Protein AF-A0ABD6DQ26-F1 (afdb_monomer_lite)

Structure (mmCIF, N/CA/C/O backbone):
data_AF-A0ABD6DQ26-F1
#
_entry.id   AF-A0ABD6DQ26-F1
#
loop_
_atom_site.group_PDB
_atom_site.id
_atom_site.type_symbol
_atom_site.label_atom_id
_atom_site.label_alt_id
_atom_site.label_comp_id
_atom_site.label_asym_id
_atom_site.label_entity_id
_atom_site.label_seq_id
_atom_site.pdbx_PDB_ins_code
_atom_site.Cartn_x
_atom_site.Cartn_y
_atom_site.Cartn_z
_atom_site.occupancy
_atom_site.B_iso_or_equiv
_atom_site.auth_seq_id
_atom_site.auth_comp_id
_atom_site.auth_asym_id
_atom_site.auth_atom_id
_atom_site.pdbx_PDB_model_num
ATOM 1 N N . MET A 1 1 ? 34.734 6.142 -2.040 1.00 50.84 1 MET A N 1
ATOM 2 C CA . MET A 1 1 ? 34.481 4.695 -1.912 1.00 50.84 1 MET A CA 1
ATOM 3 C C . MET A 1 1 ? 33.279 4.381 -2.775 1.00 50.84 1 MET A C 1
ATOM 5 O O . MET A 1 1 ? 32.156 4.576 -2.336 1.00 50.84 1 MET A O 1
ATOM 9 N N . THR A 1 2 ? 33.518 4.039 -4.037 1.00 47.56 2 THR A N 1
ATOM 10 C CA . THR A 1 2 ? 32.486 3.512 -4.933 1.00 47.56 2 THR A CA 1
ATOM 11 C C . THR A 1 2 ? 32.114 2.134 -4.406 1.00 47.56 2 THR A C 1
ATOM 13 O O . THR A 1 2 ? 32.934 1.222 -4.453 1.00 47.56 2 THR A O 1
ATOM 16 N N . LEU A 1 3 ? 30.925 2.019 -3.819 1.00 61.22 3 LEU A N 1
ATOM 17 C CA . LEU A 1 3 ? 30.355 0.735 -3.438 1.00 61.22 3 LEU A CA 1
ATOM 18 C C . LEU A 1 3 ? 29.939 0.050 -4.744 1.00 61.22 3 LEU A C 1
ATOM 20 O O . LEU A 1 3 ? 28.969 0.461 -5.377 1.00 61.22 3 LEU A O 1
ATOM 24 N N . THR A 1 4 ? 30.739 -0.905 -5.210 1.00 64.38 4 THR A N 1
ATOM 25 C CA . THR A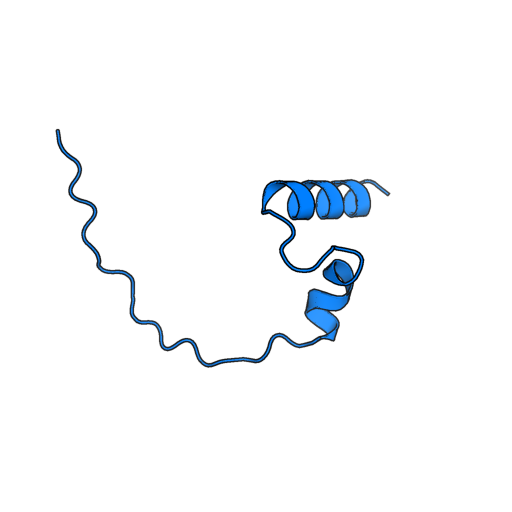 1 4 ? 30.332 -1.817 -6.277 1.00 64.38 4 THR A CA 1
ATOM 26 C C . THR A 1 4 ? 29.234 -2.691 -5.697 1.00 64.38 4 THR A C 1
ATOM 28 O O . THR A 1 4 ? 29.493 -3.504 -4.816 1.00 64.38 4 THR A O 1
ATOM 31 N N . MET A 1 5 ? 28.000 -2.451 -6.125 1.00 65.50 5 MET A N 1
ATOM 32 C CA . MET A 1 5 ? 26.908 -3.382 -5.891 1.00 65.50 5 MET A CA 1
ATOM 33 C C . MET A 1 5 ? 27.222 -4.614 -6.747 1.00 65.50 5 MET A C 1
ATOM 35 O O . MET A 1 5 ? 27.143 -4.534 -7.972 1.00 65.50 5 MET A O 1
ATOM 39 N N . ASP A 1 6 ? 27.697 -5.687 -6.117 1.00 62.41 6 ASP A N 1
ATOM 40 C CA . ASP A 1 6 ? 27.834 -6.998 -6.752 1.00 62.41 6 ASP A CA 1
ATOM 41 C C . ASP A 1 6 ? 26.438 -7.442 -7.218 1.00 62.41 6 ASP A C 1
ATOM 43 O O . ASP A 1 6 ? 25.531 -7.522 -6.385 1.00 62.41 6 ASP A O 1
ATOM 47 N N . PRO A 1 7 ? 26.217 -7.682 -8.522 1.00 64.75 7 PRO A N 1
ATOM 48 C CA . PRO A 1 7 ? 24.955 -8.205 -9.016 1.00 64.75 7 PRO A CA 1
ATOM 49 C C . PRO A 1 7 ? 24.927 -9.722 -8.805 1.00 64.75 7 PRO A C 1
ATOM 51 O O . PRO A 1 7 ? 24.909 -10.482 -9.765 1.00 64.75 7 PRO A O 1
ATOM 54 N N . ASP A 1 8 ? 24.940 -10.156 -7.548 1.00 57.03 8 ASP A N 1
ATOM 55 C CA . ASP A 1 8 ? 24.430 -11.475 -7.169 1.00 57.03 8 ASP A CA 1
ATOM 56 C C . ASP A 1 8 ? 22.960 -11.260 -6.782 1.00 57.03 8 ASP A C 1
ATOM 58 O O . ASP A 1 8 ? 22.545 -11.350 -5.628 1.00 57.03 8 ASP A O 1
ATOM 62 N N . THR A 1 9 ? 22.182 -10.793 -7.763 1.00 61.19 9 THR A N 1
ATOM 63 C CA . THR A 1 9 ? 20.733 -10.928 -7.692 1.00 61.19 9 THR A CA 1
ATOM 64 C C . THR A 1 9 ? 20.506 -12.401 -7.935 1.00 61.19 9 THR A C 1
ATOM 66 O O . THR A 1 9 ? 20.563 -12.838 -9.082 1.00 61.19 9 THR A O 1
ATOM 69 N N . ASP A 1 10 ? 20.368 -13.131 -6.834 1.00 56.12 10 ASP A N 1
ATOM 70 C CA . ASP A 1 10 ? 19.906 -14.507 -6.775 1.00 56.12 10 ASP A CA 1
ATOM 71 C C . ASP A 1 10 ? 18.853 -14.706 -7.876 1.00 56.12 10 ASP A C 1
ATOM 73 O O . ASP A 1 10 ? 17.764 -14.127 -7.834 1.00 56.12 10 ASP A O 1
ATOM 77 N N . GLU A 1 11 ? 19.233 -15.439 -8.927 1.00 60.78 11 GLU A N 1
ATOM 78 C CA . GLU A 1 11 ? 18.310 -16.027 -9.895 1.00 60.78 11 GLU A CA 1
ATOM 79 C C . GLU A 1 11 ? 17.532 -17.125 -9.151 1.00 60.78 11 GLU A C 1
ATOM 81 O O . GLU A 1 11 ? 17.602 -18.303 -9.497 1.00 60.78 11 GLU A O 1
ATOM 86 N N . GLU A 1 12 ? 16.827 -16.741 -8.083 1.00 60.25 12 GLU A N 1
ATOM 87 C CA . GLU A 1 12 ? 15.781 -17.543 -7.482 1.00 60.25 12 GLU A CA 1
ATOM 88 C C . GLU A 1 12 ? 14.763 -17.668 -8.603 1.00 60.25 12 GLU A C 1
ATOM 90 O O . GLU A 1 12 ? 14.189 -16.671 -9.060 1.00 60.25 12 GLU A O 1
ATOM 95 N N . GLU A 1 13 ? 14.633 -18.879 -9.139 1.00 58.84 13 GLU A N 1
ATOM 96 C CA . GLU A 1 13 ? 13.616 -19.186 -10.120 1.00 58.84 13 GLU A CA 1
ATOM 97 C C . GLU A 1 13 ? 12.306 -18.637 -9.570 1.00 58.84 13 GLU A C 1
ATOM 99 O O . GLU A 1 13 ? 11.785 -19.136 -8.572 1.00 58.84 13 GLU A O 1
ATOM 104 N N . ALA A 1 14 ? 11.810 -17.567 -10.198 1.00 60.06 14 ALA A N 1
ATOM 105 C CA . ALA A 1 14 ? 10.470 -17.069 -9.989 1.00 60.06 14 ALA A CA 1
ATOM 106 C C . ALA A 1 14 ? 9.549 -18.176 -10.499 1.00 60.06 14 ALA A C 1
ATOM 108 O O . ALA A 1 14 ?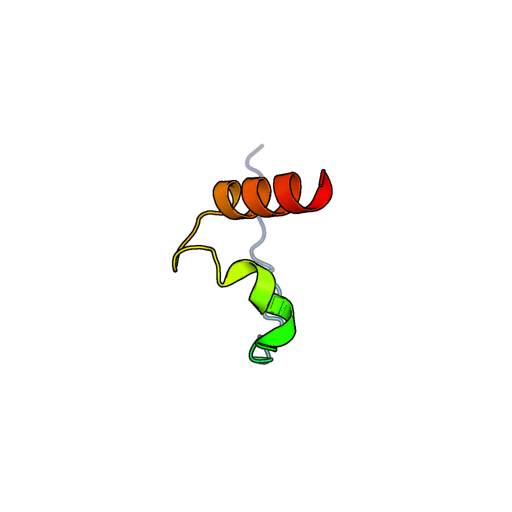 9.061 -18.142 -11.630 1.00 60.06 14 ALA A O 1
ATOM 109 N N . ALA A 1 15 ? 9.388 -19.220 -9.685 1.00 57.56 15 ALA A N 1
ATOM 110 C CA . ALA A 1 15 ? 8.242 -20.082 -9.726 1.00 57.56 15 ALA A CA 1
ATOM 111 C C . ALA A 1 15 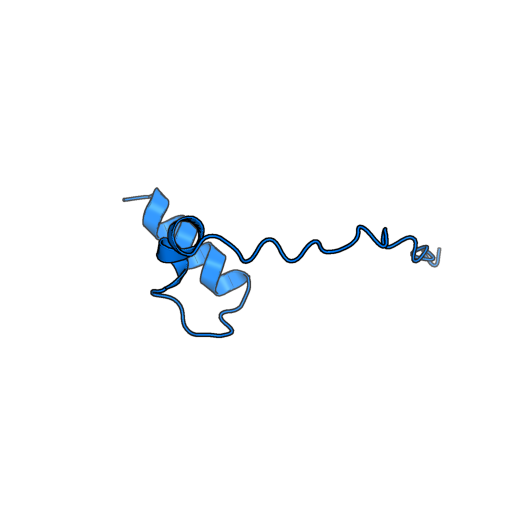? 7.083 -19.099 -9.711 1.00 57.56 15 ALA A C 1
ATOM 113 O O . ALA A 1 15 ? 6.887 -18.382 -8.732 1.00 57.56 15 ALA A O 1
ATOM 114 N N . ALA A 1 16 ? 6.438 -18.957 -10.866 1.00 61.22 16 ALA A N 1
ATOM 115 C CA . ALA A 1 16 ? 5.228 -18.183 -11.020 1.00 61.22 16 ALA A CA 1
ATOM 116 C C . ALA A 1 16 ? 4.151 -18.921 -10.222 1.00 61.22 16 ALA A C 1
ATOM 118 O O . ALA A 1 16 ? 3.323 -19.636 -10.780 1.00 61.22 16 ALA A O 1
ATOM 119 N N . ASP A 1 17 ? 4.256 -18.837 -8.900 1.00 60.75 17 ASP A N 1
ATOM 120 C CA . ASP A 1 17 ? 3.145 -18.983 -7.994 1.00 60.75 17 ASP A CA 1
ATOM 121 C C . ASP A 1 17 ? 2.268 -17.796 -8.369 1.00 60.75 17 ASP A C 1
ATOM 123 O O . ASP A 1 17 ? 2.585 -16.644 -8.063 1.00 60.75 17 ASP A O 1
ATOM 127 N N . GLU A 1 18 ? 1.301 -18.055 -9.253 1.00 67.69 18 GLU A N 1
ATOM 128 C CA . GLU A 1 18 ? 0.296 -17.059 -9.576 1.00 67.69 18 GLU A CA 1
ATOM 129 C C . GLU A 1 18 ? -0.288 -16.642 -8.231 1.00 67.69 18 GLU A C 1
ATOM 131 O O . GLU A 1 18 ? -0.834 -17.506 -7.541 1.00 67.69 18 GLU A O 1
ATOM 136 N N . PRO A 1 19 ? -0.098 -15.377 -7.824 1.00 67.25 19 PRO A N 1
ATOM 137 C CA . PRO A 1 19 ? -0.523 -14.938 -6.514 1.00 67.25 19 PRO A CA 1
ATOM 138 C C . PRO A 1 19 ? -1.997 -15.283 -6.355 1.00 67.25 19 PRO A C 1
ATOM 140 O O . PRO A 1 19 ? -2.812 -14.906 -7.204 1.00 67.25 19 PRO A O 1
ATOM 143 N N . ASP A 1 20 ? -2.326 -16.043 -5.312 1.00 72.56 20 ASP A N 1
ATOM 144 C CA . ASP A 1 20 ? -3.697 -16.470 -5.088 1.00 72.56 20 ASP A CA 1
ATOM 145 C C . ASP A 1 20 ? -4.561 -15.205 -4.991 1.00 72.56 20 ASP A C 1
ATOM 147 O O . ASP A 1 20 ? -4.261 -14.286 -4.223 1.00 72.56 20 ASP A O 1
ATOM 151 N N . ALA A 1 21 ? -5.595 -15.101 -5.830 1.00 72.38 21 ALA A N 1
ATOM 152 C CA . ALA A 1 21 ? -6.384 -13.873 -5.946 1.00 72.38 21 ALA A CA 1
ATOM 153 C C . ALA A 1 21 ? -7.032 -13.484 -4.604 1.00 72.38 21 ALA A C 1
ATOM 155 O O . ALA A 1 21 ? -7.330 -12.315 -4.367 1.00 72.38 21 ALA A O 1
ATOM 156 N N . GLU A 1 22 ? -7.212 -14.454 -3.705 1.00 76.12 22 GLU A N 1
ATOM 157 C CA . GLU A 1 22 ? -7.675 -14.226 -2.338 1.00 76.12 22 GLU A CA 1
ATOM 158 C C . GLU A 1 22 ? -6.648 -13.467 -1.483 1.00 76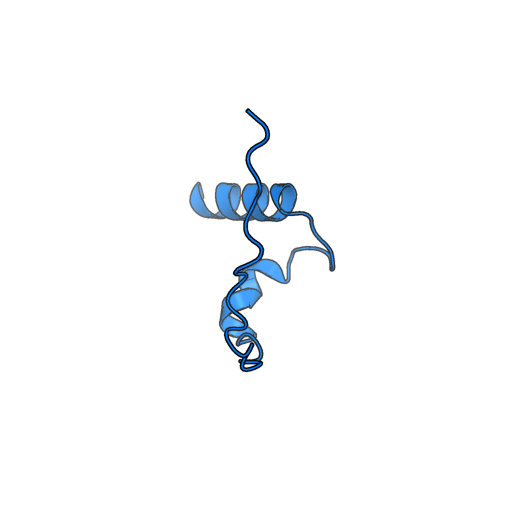.12 22 GLU A C 1
ATOM 160 O O . GLU A 1 22 ? -7.034 -12.643 -0.652 1.00 76.12 22 GLU A O 1
ATOM 165 N N . GLU A 1 23 ? -5.349 -13.693 -1.697 1.00 76.88 23 GLU A N 1
ATOM 166 C CA . GLU A 1 23 ? -4.284 -13.023 -0.949 1.00 76.88 23 GLU A CA 1
ATOM 167 C C . GLU A 1 23 ? -4.170 -11.547 -1.343 1.00 76.88 23 GLU A C 1
ATOM 169 O O . GLU A 1 23 ? -3.979 -10.707 -0.470 1.00 76.88 23 GLU A O 1
ATOM 174 N N . TYR A 1 24 ? -4.385 -11.206 -2.617 1.00 80.62 24 TYR A N 1
ATOM 175 C CA . TYR A 1 24 ? -4.283 -9.835 -3.140 1.00 80.62 24 TYR A CA 1
ATOM 176 C C . TYR A 1 24 ? -5.631 -9.143 -3.339 1.00 80.62 24 TYR A C 1
ATOM 178 O O . TYR A 1 24 ? -5.661 -8.000 -3.783 1.00 80.62 24 TYR A O 1
ATOM 186 N N . GLY A 1 25 ? -6.747 -9.778 -2.969 1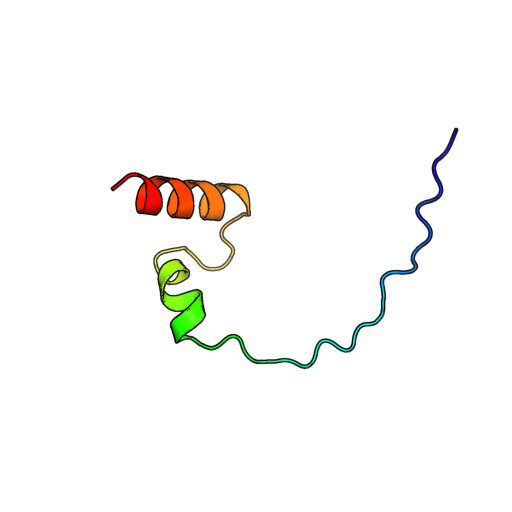.00 84.81 25 GLY A N 1
ATOM 187 C CA . GLY A 1 25 ? -8.083 -9.196 -3.129 1.00 84.81 25 GLY A CA 1
ATOM 188 C C . GLY A 1 25 ? -8.267 -7.867 -2.385 1.00 84.81 25 GLY A C 1
ATOM 189 O O . GLY A 1 25 ? -9.054 -7.028 -2.802 1.00 84.81 25 GLY A O 1
ATOM 190 N N . HIS A 1 26 ? -7.488 -7.628 -1.327 1.00 82.62 26 HIS A N 1
ATOM 191 C CA . HIS A 1 26 ? -7.448 -6.345 -0.617 1.00 82.62 26 HIS A CA 1
ATOM 192 C C . HIS A 1 26 ? -6.728 -5.229 -1.398 1.00 82.62 26 HIS A C 1
ATOM 194 O O . HIS A 1 26 ? -6.805 -4.071 -1.013 1.00 82.62 26 HIS A O 1
ATOM 200 N N . LEU A 1 27 ? -6.014 -5.565 -2.474 1.00 86.00 27 LEU A N 1
ATOM 201 C CA . LEU A 1 27 ? -5.414 -4.615 -3.410 1.00 86.00 27 LEU A CA 1
ATOM 202 C C . LEU A 1 27 ? -6.265 -4.434 -4.679 1.00 86.00 27 LEU A C 1
ATOM 204 O O . LEU A 1 27 ? -5.890 -3.626 -5.519 1.00 86.00 27 LEU A O 1
ATOM 208 N N . ASP A 1 28 ? -7.389 -5.146 -4.834 1.00 86.50 28 ASP A N 1
ATOM 209 C CA . ASP A 1 28 ? -8.282 -5.031 -6.006 1.00 86.50 28 ASP A CA 1
ATOM 210 C C . ASP A 1 28 ? -8.972 -3.653 -6.079 1.00 86.50 28 ASP A C 1
ATOM 212 O O . ASP A 1 28 ? -9.304 -3.161 -7.154 1.00 86.50 28 ASP A O 1
ATOM 216 N N . ASP A 1 29 ? -9.115 -2.978 -4.932 1.00 87.88 29 ASP A N 1
ATOM 217 C CA . ASP A 1 29 ? -9.564 -1.582 -4.847 1.00 87.88 29 ASP A CA 1
ATOM 218 C C . ASP A 1 29 ? -8.508 -0.574 -5.353 1.00 87.88 29 ASP A C 1
ATOM 220 O O . ASP A 1 29 ? -8.815 0.605 -5.564 1.00 87.88 29 ASP A O 1
ATOM 224 N N . LEU A 1 30 ? -7.260 -1.008 -5.569 1.00 88.06 30 LEU A N 1
ATOM 225 C CA . LEU A 1 30 ? -6.200 -0.176 -6.133 1.00 88.06 30 LEU A CA 1
ATOM 226 C C . LEU A 1 30 ? -6.173 -0.280 -7.660 1.00 88.06 30 LEU A C 1
ATOM 228 O O . LEU A 1 30 ? -6.423 -1.320 -8.257 1.00 88.06 30 LEU A O 1
ATOM 232 N N . ALA A 1 31 ? -5.816 0.826 -8.313 1.00 87.50 31 ALA A N 1
ATOM 233 C CA . ALA A 1 31 ? -5.652 0.835 -9.760 1.00 87.50 31 ALA A CA 1
ATOM 234 C C . ALA A 1 31 ? -4.449 -0.019 -10.195 1.00 87.50 31 ALA A C 1
ATOM 236 O O . ALA A 1 31 ? -3.389 0.013 -9.563 1.00 87.50 31 ALA A O 1
ATOM 237 N N . ASP A 1 32 ? -4.580 -0.698 -11.339 1.00 86.00 32 ASP A N 1
ATOM 238 C CA . ASP A 1 32 ? -3.464 -1.380 -11.994 1.00 86.00 32 ASP A CA 1
ATOM 239 C C . ASP A 1 32 ? -2.275 -0.424 -12.185 1.00 86.00 32 ASP A C 1
ATOM 241 O O . ASP A 1 32 ? -2.368 0.598 -12.872 1.00 86.00 32 ASP A O 1
ATOM 245 N N . GLY A 1 33 ? -1.135 -0.771 -11.583 1.00 88.94 33 GLY A N 1
ATOM 246 C CA . GLY A 1 33 ? 0.072 0.058 -11.603 1.00 88.94 33 GLY A CA 1
ATOM 247 C C . GLY A 1 33 ? 0.181 1.081 -10.467 1.00 88.94 33 GLY A C 1
ATOM 248 O O . GLY A 1 33 ? 1.020 1.979 -10.569 1.00 88.94 33 GLY A O 1
ATOM 249 N N . ALA A 1 34 ? -0.616 0.951 -9.401 1.00 91.69 34 ALA A N 1
ATOM 250 C CA . ALA A 1 34 ? -0.434 1.710 -8.167 1.00 91.69 34 ALA A CA 1
ATOM 251 C C . ALA A 1 34 ? 1.016 1.616 -7.661 1.00 91.69 34 ALA A C 1
ATOM 253 O O . ALA A 1 34 ? 1.630 0.544 -7.612 1.00 91.69 34 ALA A O 1
ATOM 254 N N . GLY A 1 35 ? 1.582 2.764 -7.299 1.00 93.25 35 GLY A N 1
ATOM 255 C CA . GLY A 1 35 ? 2.942 2.860 -6.799 1.00 93.25 35 GLY A CA 1
ATOM 256 C C . GLY A 1 35 ? 3.079 2.346 -5.367 1.00 93.25 35 GLY A C 1
ATOM 257 O O . GLY A 1 35 ? 2.119 2.263 -4.604 1.00 93.25 35 GLY A O 1
ATOM 258 N N . CYS A 1 36 ? 4.322 2.079 -4.956 1.00 93.75 36 CYS A N 1
ATOM 259 C CA . CYS A 1 36 ? 4.623 1.577 -3.611 1.00 93.75 36 CYS A CA 1
ATOM 260 C C . CYS A 1 36 ? 4.074 2.473 -2.488 1.00 93.75 36 CYS A C 1
ATOM 262 O O . CYS A 1 36 ? 3.694 1.968 -1.438 1.00 93.75 36 CYS A O 1
ATOM 264 N N . THR A 1 37 ? 4.048 3.795 -2.691 1.00 93.62 37 THR A N 1
ATOM 265 C CA . THR A 1 37 ? 3.495 4.747 -1.716 1.00 93.62 37 THR A CA 1
ATOM 266 C C . THR A 1 37 ? 1.982 4.607 -1.585 1.00 93.62 37 THR A C 1
ATOM 268 O O . THR A 1 37 ? 1.485 4.550 -0.469 1.00 93.62 37 THR A O 1
ATOM 271 N N . GLU A 1 38 ? 1.269 4.488 -2.703 1.00 91.56 38 GLU A N 1
ATOM 272 C CA . GLU A 1 38 ? -0.197 4.399 -2.732 1.00 91.56 38 GLU A CA 1
ATOM 273 C C . GLU A 1 38 ? -0.685 3.098 -2.074 1.00 91.56 38 GLU A C 1
ATOM 275 O O . GLU A 1 38 ? -1.612 3.117 -1.268 1.00 91.56 38 GLU A O 1
ATOM 280 N N . ILE A 1 39 ? 0.010 1.981 -2.331 1.00 91.75 39 ILE A N 1
ATOM 281 C CA . ILE A 1 39 ? -0.251 0.692 -1.668 1.00 91.75 39 ILE A CA 1
ATOM 282 C C . ILE A 1 39 ? -0.074 0.816 -0.147 1.00 91.75 39 ILE A C 1
ATOM 284 O O . ILE A 1 39 ? -0.884 0.312 0.629 1.00 91.75 39 ILE A O 1
ATOM 288 N N . TRP A 1 40 ? 0.985 1.497 0.298 1.00 91.38 40 TRP A N 1
ATOM 289 C CA . TRP A 1 40 ? 1.264 1.677 1.723 1.00 91.38 40 TRP A CA 1
ATOM 290 C C . TRP A 1 40 ? 0.230 2.548 2.430 1.00 91.38 40 TRP A C 1
ATOM 292 O O . TRP A 1 40 ? -0.150 2.227 3.555 1.00 91.38 40 TRP A O 1
ATOM 302 N N . GLU A 1 41 ? -0.213 3.635 1.799 1.00 91.19 41 GLU A N 1
ATOM 303 C CA . GLU A 1 41 ? -1.265 4.499 2.344 1.00 91.19 41 GLU A CA 1
ATOM 304 C C . GLU A 1 41 ? -2.569 3.714 2.528 1.00 91.19 41 GLU A C 1
ATOM 306 O O . GLU A 1 41 ? -3.130 3.724 3.621 1.00 91.19 41 GLU A O 1
ATOM 311 N N . HIS A 1 42 ? -2.976 2.937 1.520 1.00 89.19 42 HIS A N 1
ATOM 312 C CA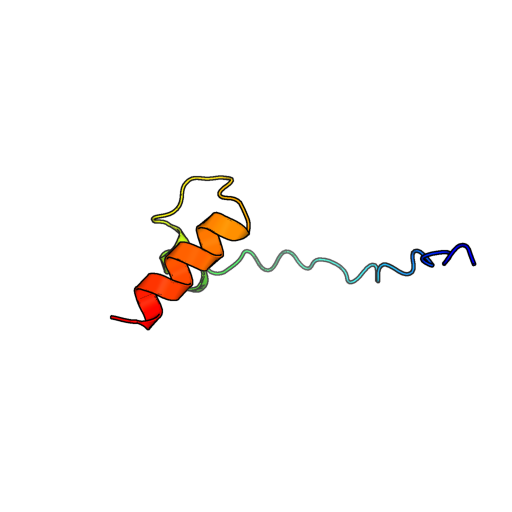 . HIS A 1 42 ? -4.171 2.092 1.584 1.00 89.19 42 HIS A CA 1
ATOM 313 C C . HIS A 1 42 ? -4.107 1.032 2.700 1.00 89.19 42 HIS A C 1
ATOM 315 O O . HIS A 1 42 ? -5.051 0.872 3.477 1.00 89.19 42 HIS A O 1
ATOM 321 N N . LEU A 1 43 ? -2.969 0.337 2.827 1.00 88.56 43 LEU A N 1
ATOM 322 C CA . LEU A 1 43 ? -2.750 -0.659 3.882 1.00 88.56 43 LEU A CA 1
ATOM 323 C C . LEU A 1 43 ? -2.667 -0.045 5.283 1.00 88.56 43 LEU A C 1
ATOM 325 O O . LEU A 1 43 ? -2.940 -0.739 6.262 1.00 88.56 43 LEU A O 1
ATOM 329 N N . SER A 1 44 ? -2.225 1.207 5.391 1.00 89.12 44 SER A N 1
ATOM 330 C CA . SER A 1 44 ? -2.132 1.906 6.675 1.00 89.12 44 SER A CA 1
ATOM 331 C C . SER A 1 44 ? -3.518 2.328 7.148 1.00 89.12 44 SER A C 1
ATOM 333 O O . SER A 1 44 ? -3.878 1.995 8.273 1.00 89.12 44 SER A O 1
ATOM 335 N N . ASP A 1 45 ? -4.319 2.931 6.265 1.00 86.88 45 ASP A N 1
ATOM 336 C CA . ASP A 1 45 ? -5.696 3.350 6.559 1.00 86.88 45 ASP A CA 1
ATOM 337 C C . ASP A 1 45 ? -6.550 2.143 6.991 1.00 86.88 45 ASP A C 1
ATOM 339 O O . ASP A 1 45 ? -7.098 2.144 8.090 1.00 86.88 45 ASP A O 1
ATOM 343 N N . SER A 1 46 ? -6.488 1.037 6.230 1.00 84.38 46 SER A N 1
ATOM 344 C CA . SER A 1 46 ? -7.195 -0.228 6.526 1.00 84.38 46 SER A CA 1
ATOM 345 C C . SER A 1 46 ? -6.784 -0.899 7.849 1.00 84.38 46 SER A C 1
ATOM 347 O O . SER A 1 46 ? -7.452 -1.817 8.321 1.00 84.38 46 SER A O 1
ATOM 349 N N . ARG A 1 47 ? -5.638 -0.524 8.433 1.00 83.19 47 ARG A N 1
ATOM 350 C CA . ARG A 1 47 ? -5.158 -1.047 9.728 1.00 83.19 47 ARG A CA 1
ATOM 351 C C . ARG A 1 47 ? -5.553 -0.171 10.911 1.00 83.19 47 ARG A C 1
ATOM 353 O O . ARG A 1 47 ? -5.466 -0.644 12.045 1.00 83.19 47 ARG A O 1
ATOM 360 N N . GLU A 1 48 ? -5.863 1.097 10.670 1.00 77.69 48 GLU A N 1
ATOM 361 C CA . GLU A 1 48 ? -6.218 2.068 11.709 1.00 77.69 48 GLU A CA 1
ATOM 362 C C . GLU A 1 48 ? -7.724 2.066 12.029 1.00 77.69 48 GLU A C 1
ATOM 364 O O . GLU A 1 48 ? -8.127 2.607 13.064 1.00 77.69 48 GLU A O 1
ATOM 369 N N . GLU A 1 49 ? -8.530 1.423 11.180 1.00 63.09 49 GLU A N 1
ATOM 370 C CA . GLU A 1 49 ? -9.978 1.207 11.324 1.00 63.09 49 GLU A CA 1
ATOM 371 C C . GLU A 1 49 ? -10.393 -0.038 12.134 1.00 63.09 49 GLU A C 1
ATOM 373 O O . GLU A 1 49 ? -9.651 -1.047 12.186 1.00 63.09 49 GLU A O 1
#

Radius of gyration: 16.46 Å; chains: 1; bounding box: 44×25×24 Å

Organism: NCBI:txid755310

Secondary structure (DSSP, 8-state):
--------------------HHHHGGGTTSPTT--HHHHHHHHHHHHH-

pLDDT: mean 75.56, std 13.74, range [47.56, 93.75]

Foldseek 3Di:
DPPPPPPPPPPPPPPPPVPDCVVCVLCVVPDDPDDPVRVVVSVVVVVVD

Sequence (49 aa):
MTLTMDPDTDEEEAAADEPDAEEYGHLDDLADGAGCTEIWEHLSDSREE